Protein AF-A0A1Y1LLV2-F1 (afdb_monomer)

Solvent-accessible surface area (backbone atoms only — not comparable to full-atom values): 9402 Å² total; per-residue (Å²): 134,82,68,48,76,46,77,48,74,49,75,50,76,53,93,53,84,76,50,35,78,78,40,68,67,43,58,37,36,40,42,36,52,93,64,30,39,36,40,37,35,36,69,74,40,84,90,76,65,41,72,53,46,37,36,42,40,36,37,62,86,46,58,74,49,64,15,37,34,42,31,36,67,80,81,70,46,73,48,68,47,60,74,72,92,41,77,64,55,53,49,52,49,48,54,46,60,74,73,44,74,50,70,49,78,45,79,45,59,90,60,52,47,79,43,75,35,65,43,64,95,88,60,75,41,78,36,67,47,67,49,94,82,75,40,87,39,81,43,66,46,80,42,56,72,42,78,49,75,49,73,51,76,82,91,79,131

Mean predicted aligned error: 12.49 Å

Radius of gyration: 20.46 Å; Cα contacts (8 Å, |Δi|>4): 270; chains: 1; bounding box: 45×40×60 Å

Secondary structure (DSSP, 8-state):
---EEEEEEEE---SSTTGGGGS-EEEEEEEEETTEEEEEEEEEETTTTEEEEEEEEEETTS-GGGSEEEEETTTTEEEEEP----HHHHHHHHHHHHHS-EEEEEEE-TT-EEEE-EE-SSS-EE-EEEETTTEEEE-EEEE--EEEEEEE-----

Organism: Photinus pyralis (NCBI:txid7054)

Sequence (157 aa):
IGDFYMELRWDLQSWVPLVSHILPSDICKVYKCGANIRVDMALVYFSDMVRGDISFIFNGNASPNQSLTVLDNTLKVYQTMKYEESKIEIEDEVDAIMSTEISAMDISTKNIHFIRARSGWIFQEDKKELVAGQYQSELYSVHGLVLESRIRKEHLS

Structure (mmCIF, N/CA/C/O backbone):
data_AF-A0A1Y1LLV2-F1
#
_entry.id   AF-A0A1Y1LLV2-F1
#
loop_
_atom_site.group_PDB
_atom_site.id
_atom_site.type_symbol
_atom_site.label_atom_id
_atom_site.label_alt_id
_atom_site.label_comp_id
_atom_site.label_asym_id
_atom_site.label_entity_id
_atom_site.label_seq_id
_atom_site.pdbx_PDB_ins_code
_atom_site.Cartn_x
_atom_site.Cartn_y
_atom_site.Cartn_z
_atom_site.occupancy
_atom_site.B_iso_or_equiv
_atom_site.auth_seq_id
_atom_site.auth_comp_id
_atom_site.auth_asym_id
_atom_site.auth_atom_id
_atom_site.pdbx_PDB_model_num
ATOM 1 N N . ILE A 1 1 ? -4.520 18.631 0.988 1.00 72.38 1 ILE A N 1
ATOM 2 C CA . ILE A 1 1 ? -4.609 17.462 1.897 1.00 72.38 1 ILE A CA 1
ATOM 3 C C . ILE A 1 1 ? -3.492 17.584 2.926 1.00 72.38 1 ILE A C 1
ATOM 5 O O . ILE A 1 1 ? -2.384 17.927 2.532 1.00 72.38 1 ILE A O 1
ATOM 9 N N . GLY A 1 2 ? -3.802 17.407 4.214 1.00 89.19 2 GLY A N 1
ATOM 10 C CA . GLY A 1 2 ? -2.816 17.479 5.300 1.00 89.19 2 GLY A CA 1
ATOM 11 C C . GLY A 1 2 ? -1.920 16.241 5.378 1.00 89.19 2 GLY A C 1
ATOM 12 O O . GLY A 1 2 ? -1.954 15.381 4.497 1.00 89.19 2 GLY A O 1
ATOM 13 N N . ASP A 1 3 ? -1.114 16.157 6.428 1.00 92.12 3 ASP A N 1
ATOM 14 C CA . ASP A 1 3 ? -0.359 14.946 6.746 1.00 92.12 3 ASP A CA 1
ATOM 15 C C . ASP A 1 3 ? -1.279 13.918 7.391 1.00 92.12 3 ASP A C 1
ATOM 17 O O . ASP A 1 3 ? -2.145 14.269 8.196 1.00 92.12 3 ASP A O 1
ATOM 21 N N . PHE A 1 4 ? -1.132 12.657 6.998 1.00 89.25 4 PHE A N 1
ATOM 22 C CA . PHE A 1 4 ? -1.991 11.596 7.497 1.00 89.25 4 PHE A CA 1
ATOM 23 C C . PHE A 1 4 ? -1.308 10.235 7.453 1.00 89.25 4 PHE A C 1
ATOM 25 O O . PHE A 1 4 ? -0.374 9.986 6.685 1.00 89.25 4 PHE A O 1
ATOM 32 N N . TYR A 1 5 ? -1.846 9.351 8.280 1.00 88.75 5 TYR A N 1
ATOM 33 C CA . TYR A 1 5 ? -1.618 7.922 8.233 1.00 88.75 5 TYR A CA 1
ATOM 34 C C . TYR A 1 5 ? -2.943 7.229 7.927 1.00 88.75 5 TYR A C 1
ATOM 36 O O . TYR A 1 5 ? -3.976 7.601 8.486 1.00 88.75 5 TYR A O 1
ATOM 44 N N . MET A 1 6 ? -2.918 6.243 7.037 1.00 86.81 6 MET A N 1
ATOM 45 C CA . MET A 1 6 ? -4.092 5.463 6.667 1.00 86.81 6 MET A CA 1
ATOM 46 C C . MET A 1 6 ? -3.715 3.994 6.504 1.00 86.81 6 MET A 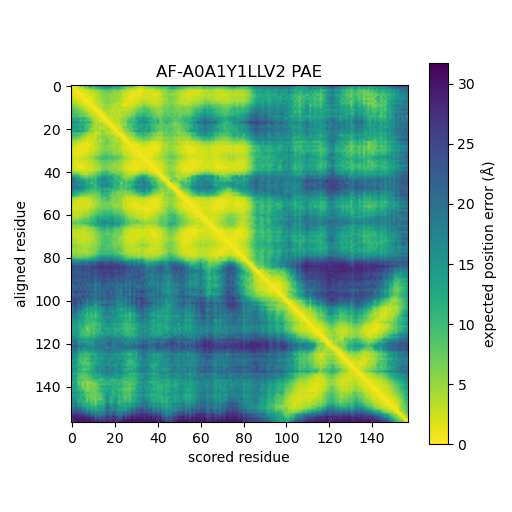C 1
ATOM 48 O O . MET A 1 6 ? -2.725 3.674 5.855 1.00 86.81 6 MET A O 1
ATOM 52 N N . GLU A 1 7 ? -4.541 3.103 7.047 1.00 86.69 7 GLU A N 1
ATOM 53 C CA . GLU A 1 7 ? -4.494 1.670 6.757 1.00 86.69 7 GLU A CA 1
ATOM 54 C C . GLU A 1 7 ? -5.738 1.292 5.951 1.00 86.69 7 GLU A C 1
ATOM 56 O O . GLU A 1 7 ? -6.865 1.470 6.414 1.00 86.69 7 GLU A O 1
ATOM 61 N N . LEU A 1 8 ? -5.537 0.764 4.748 1.00 83.19 8 LEU A N 1
ATOM 62 C CA . LEU A 1 8 ? -6.575 0.209 3.894 1.00 83.19 8 LEU A CA 1
ATOM 63 C C . LEU A 1 8 ? -6.481 -1.314 3.939 1.00 83.19 8 LEU A C 1
ATOM 65 O O . LEU A 1 8 ? -5.654 -1.919 3.259 1.00 83.19 8 LEU A O 1
ATOM 69 N N . ARG A 1 9 ? -7.353 -1.936 4.729 1.00 82.62 9 ARG A N 1
ATOM 70 C CA . ARG A 1 9 ? -7.566 -3.382 4.677 1.00 82.62 9 ARG A CA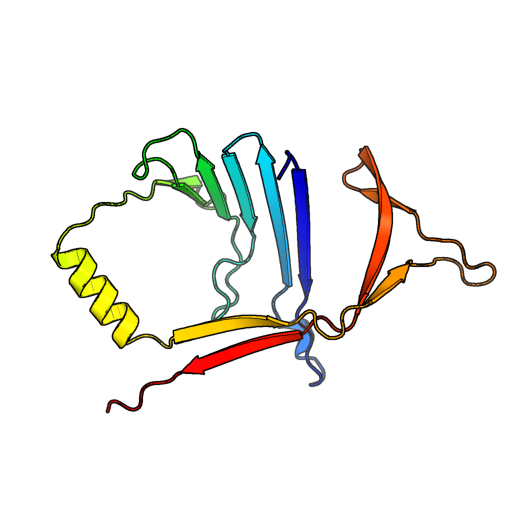 1
ATOM 71 C C . ARG A 1 9 ? -8.589 -3.699 3.599 1.00 82.62 9 ARG A C 1
ATOM 73 O O . ARG A 1 9 ? -9.681 -3.133 3.615 1.00 82.62 9 ARG A O 1
ATOM 80 N N . TRP A 1 10 ? -8.256 -4.622 2.712 1.00 76.56 10 TRP A N 1
ATOM 81 C CA . TRP A 1 10 ? -9.206 -5.180 1.763 1.00 76.56 10 TRP A CA 1
ATOM 82 C C . TRP A 1 10 ? -9.191 -6.706 1.840 1.00 76.56 10 TRP A C 1
ATOM 84 O O . TRP A 1 10 ? -8.138 -7.332 1.949 1.00 76.56 10 TRP A O 1
ATOM 94 N N . ASP A 1 11 ? -10.388 -7.285 1.790 1.00 81.56 11 ASP A N 1
ATOM 95 C CA . ASP A 1 11 ? -10.639 -8.721 1.844 1.00 81.56 11 ASP A CA 1
ATOM 96 C C . ASP A 1 11 ? -11.617 -9.065 0.713 1.00 81.56 11 ASP A C 1
ATOM 98 O O . ASP A 1 11 ? -12.737 -8.548 0.673 1.00 81.56 11 ASP A O 1
ATOM 102 N N . LEU A 1 12 ? -11.202 -9.915 -0.227 1.00 73.19 12 LEU A N 1
ATOM 103 C CA . LEU A 1 12 ? -12.078 -10.381 -1.300 1.00 73.19 12 LEU A CA 1
ATOM 104 C C . LEU A 1 12 ? -12.910 -11.582 -0.826 1.00 73.19 12 LEU A C 1
ATOM 106 O O . LEU A 1 12 ? -12.405 -12.502 -0.188 1.00 73.19 12 LEU A O 1
ATOM 110 N N . GLN A 1 13 ? -14.202 -11.588 -1.159 1.00 76.19 13 GLN A N 1
ATOM 111 C CA . GLN A 1 13 ? -15.136 -12.662 -0.806 1.00 76.19 13 GLN A CA 1
ATOM 112 C C . GLN A 1 13 ? -15.898 -13.146 -2.044 1.00 76.19 13 GLN A C 1
ATOM 114 O O . GLN A 1 13 ? -16.231 -12.353 -2.924 1.00 76.19 13 GLN A O 1
ATOM 119 N N . SER A 1 14 ? -16.192 -14.448 -2.106 1.00 75.62 14 SER A N 1
ATOM 120 C CA . SER A 1 14 ? -16.996 -15.067 -3.164 1.00 75.62 14 SER A CA 1
ATOM 121 C C . SER A 1 14 ? -18.280 -15.674 -2.604 1.00 75.62 14 SER A C 1
ATOM 123 O O . SER A 1 14 ? -18.305 -16.201 -1.491 1.00 75.62 14 SER A O 1
ATOM 125 N N . TRP A 1 15 ? -19.345 -15.632 -3.409 1.00 81.69 15 TRP A N 1
ATOM 126 C CA . TRP A 1 15 ? -20.596 -16.349 -3.143 1.00 81.69 15 TRP A CA 1
ATOM 127 C C . TRP A 1 15 ? -20.438 -17.867 -3.308 1.00 81.69 15 TRP A C 1
ATOM 129 O O . TRP A 1 15 ? -21.240 -18.633 -2.774 1.00 81.69 15 TRP A O 1
ATOM 139 N N . VAL A 1 16 ? -19.410 -18.307 -4.044 1.00 78.19 16 VAL A N 1
ATOM 140 C CA . VAL A 1 16 ? -19.081 -19.722 -4.206 1.00 78.19 16 VAL A CA 1
ATOM 141 C C . VAL A 1 16 ? -18.457 -20.227 -2.899 1.00 78.19 16 VAL A C 1
ATOM 143 O O . VAL A 1 16 ? -17.447 -19.667 -2.455 1.00 78.19 16 VAL A O 1
ATOM 146 N N . PRO A 1 17 ? -19.009 -21.286 -2.277 1.00 78.75 17 PRO A N 1
ATOM 147 C CA . PRO A 1 17 ?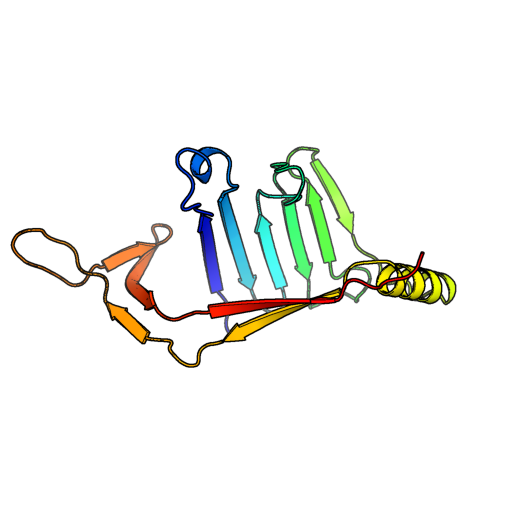 -18.469 -21.837 -1.040 1.00 78.75 17 PRO A CA 1
ATOM 148 C C . PRO A 1 17 ? -16.977 -22.167 -1.155 1.00 78.75 17 PRO A C 1
ATOM 150 O O . PRO A 1 17 ? -16.524 -22.650 -2.190 1.00 78.75 17 PRO A O 1
ATOM 153 N N . LEU A 1 18 ? -16.223 -21.928 -0.077 1.00 76.31 18 LEU A N 1
ATOM 154 C CA . LEU A 1 18 ? -14.779 -22.195 0.062 1.00 76.31 18 LEU A CA 1
ATOM 155 C C . LEU A 1 18 ? -13.840 -21.346 -0.815 1.00 76.31 18 LEU A C 1
ATOM 157 O O . LEU A 1 18 ? -12.664 -21.230 -0.477 1.00 76.31 18 LEU A O 1
ATOM 161 N N . VAL A 1 19 ? -14.333 -20.688 -1.870 1.00 73.81 19 VAL A N 1
ATOM 162 C CA . VAL A 1 19 ? -13.508 -19.832 -2.745 1.00 73.81 19 VAL A CA 1
ATOM 163 C C . VAL A 1 19 ? -12.986 -18.606 -1.997 1.00 73.81 19 VAL A C 1
ATOM 165 O O . VAL A 1 19 ? -11.862 -18.185 -2.231 1.00 73.81 19 VAL A O 1
ATOM 168 N N . SER A 1 20 ? -13.725 -18.084 -1.015 1.00 74.50 20 SER A N 1
ATOM 169 C CA . SER A 1 20 ? -13.266 -16.949 -0.199 1.00 74.50 20 SER A CA 1
ATOM 170 C C . SER A 1 20 ? -11.948 -17.201 0.546 1.00 74.50 20 SER A C 1
ATOM 172 O O . SER A 1 20 ? -11.247 -16.247 0.851 1.00 74.50 20 SER A O 1
ATOM 174 N N . HIS A 1 21 ? -11.577 -18.457 0.827 1.00 70.38 21 HIS A N 1
ATOM 175 C CA . HIS A 1 21 ? -10.315 -18.774 1.513 1.00 70.38 21 HIS A CA 1
ATOM 176 C C . HIS A 1 21 ? -9.077 -18.646 0.624 1.00 70.38 21 HIS A C 1
ATOM 178 O O . HIS A 1 21 ? -7.975 -18.486 1.142 1.00 70.38 21 HIS A O 1
ATOM 184 N N . ILE A 1 22 ? -9.257 -18.744 -0.691 1.00 69.38 22 ILE A N 1
ATOM 185 C CA . ILE A 1 22 ? -8.182 -18.610 -1.678 1.00 69.38 22 ILE A CA 1
ATOM 186 C C . ILE A 1 22 ? -8.198 -17.236 -2.338 1.00 69.38 22 ILE A C 1
ATOM 188 O O . ILE A 1 22 ? -7.422 -16.997 -3.249 1.00 69.38 22 ILE A O 1
ATOM 192 N N . LEU A 1 23 ? -9.093 -16.336 -1.935 1.00 73.31 23 LEU A N 1
ATOM 193 C CA . LEU A 1 23 ? -9.066 -14.977 -2.444 1.00 73.31 23 LEU A CA 1
ATOM 194 C C . LEU A 1 23 ? -8.031 -14.166 -1.663 1.00 73.31 23 LEU A C 1
ATOM 196 O O . LEU A 1 23 ? -7.897 -14.338 -0.448 1.00 73.31 23 LEU A O 1
ATOM 200 N N . PRO A 1 24 ? -7.268 -13.299 -2.342 1.00 71.94 24 PRO A N 1
ATOM 201 C CA . PRO A 1 24 ? -6.256 -12.525 -1.664 1.00 71.94 24 PRO A CA 1
ATOM 202 C C . PRO A 1 24 ? -6.900 -11.513 -0.707 1.00 71.94 24 PRO A C 1
ATOM 204 O O . PRO A 1 24 ? -8.020 -11.035 -0.906 1.00 71.94 24 PRO A O 1
ATOM 207 N N . SER A 1 25 ? -6.150 -11.190 0.336 1.00 78.12 25 SER A N 1
ATOM 208 C CA . SER A 1 25 ? -6.397 -10.059 1.219 1.00 78.12 25 SER A CA 1
ATOM 209 C C . SER A 1 25 ? -5.082 -9.370 1.527 1.00 78.12 25 SER A C 1
ATOM 211 O O . SER A 1 25 ? -4.027 -10.024 1.565 1.00 78.12 25 SER A O 1
ATOM 213 N N . ASP A 1 26 ? -5.145 -8.061 1.742 1.00 83.00 26 ASP A N 1
ATOM 214 C CA . ASP A 1 26 ? -3.976 -7.259 2.079 1.00 83.00 26 ASP A CA 1
ATOM 215 C C . ASP A 1 26 ? -4.355 -6.040 2.935 1.00 83.00 26 ASP 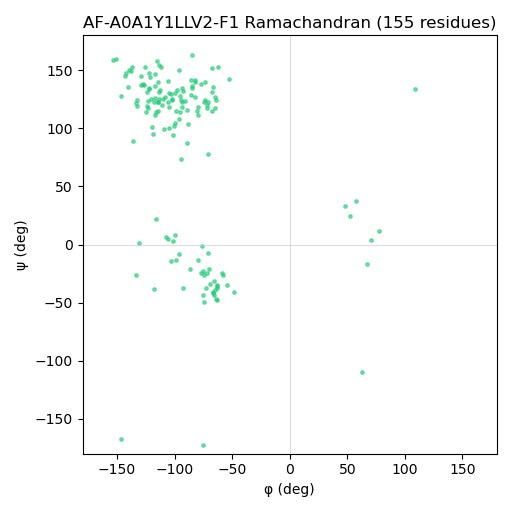A C 1
ATOM 217 O O . ASP A 1 26 ? -5.510 -5.605 3.000 1.00 83.00 26 ASP A O 1
ATOM 221 N N . ILE A 1 27 ? -3.356 -5.501 3.630 1.00 85.19 27 ILE A N 1
ATOM 222 C CA . ILE A 1 27 ? -3.427 -4.255 4.386 1.00 85.19 27 ILE A CA 1
ATOM 223 C C . ILE A 1 27 ? -2.399 -3.304 3.781 1.00 85.19 27 ILE A C 1
ATOM 225 O O . ILE A 1 27 ? -1.210 -3.381 4.079 1.00 85.19 27 ILE A O 1
ATOM 229 N N . CYS A 1 28 ? -2.881 -2.375 2.964 1.00 88.56 28 CYS A N 1
ATOM 230 C CA . CYS A 1 28 ? -2.073 -1.308 2.396 1.00 88.56 28 CYS A CA 1
ATOM 231 C C . CYS A 1 28 ? -1.941 -0.164 3.410 1.00 88.56 28 CYS A C 1
ATOM 233 O O . CYS A 1 28 ? -2.943 0.333 3.927 1.00 88.56 28 CYS A O 1
ATOM 235 N N . LYS A 1 29 ? -0.717 0.266 3.712 1.00 91.62 29 LYS A N 1
ATOM 236 C CA . LYS A 1 29 ? -0.450 1.372 4.641 1.00 91.62 29 LYS A CA 1
ATOM 237 C C . LYS A 1 29 ? 0.061 2.575 3.874 1.00 91.62 29 LYS A C 1
ATOM 239 O O . LYS A 1 29 ? 1.056 2.480 3.165 1.00 91.62 29 LYS A O 1
ATOM 244 N N . VAL A 1 30 ? -0.593 3.715 4.049 1.00 93.50 30 VAL A N 1
ATOM 245 C CA . VAL A 1 30 ? -0.243 4.974 3.395 1.00 93.50 30 VAL A CA 1
ATOM 246 C C . VAL A 1 30 ? 0.210 5.975 4.446 1.00 93.50 30 VAL A C 1
ATOM 248 O O . VAL A 1 30 ? -0.527 6.313 5.373 1.00 93.50 30 VAL A O 1
ATOM 251 N N . TYR A 1 31 ? 1.425 6.479 4.270 1.00 94.75 31 TYR A N 1
ATOM 252 C CA . TYR A 1 31 ? 2.030 7.518 5.087 1.00 94.75 31 TYR A CA 1
ATOM 253 C C . TYR A 1 31 ? 2.233 8.750 4.219 1.00 94.75 31 TYR A C 1
ATOM 255 O O . TYR A 1 31 ? 2.929 8.693 3.205 1.00 94.75 31 TYR A O 1
ATOM 263 N N . LYS A 1 32 ? 1.659 9.879 4.620 1.00 94.50 32 LYS A N 1
ATOM 264 C CA . LYS A 1 32 ? 1.807 11.148 3.915 1.00 94.50 32 LYS A CA 1
ATOM 265 C C . LYS A 1 32 ? 2.357 12.210 4.865 1.00 94.50 32 LYS A C 1
ATOM 267 O O . LYS A 1 32 ? 1.701 12.566 5.838 1.00 94.50 32 LYS A O 1
ATOM 272 N N . CYS A 1 33 ? 3.529 12.755 4.528 1.00 94.94 33 CYS A N 1
ATOM 273 C CA . CYS A 1 33 ? 4.161 13.890 5.204 1.00 94.94 33 CYS A CA 1
ATOM 274 C C . CYS A 1 33 ? 4.665 14.932 4.183 1.00 94.94 33 CYS A C 1
ATOM 276 O O . CYS A 1 33 ? 5.459 14.610 3.301 1.00 94.94 33 CYS A O 1
ATOM 278 N N . GLY A 1 34 ? 4.202 16.183 4.257 1.00 95.06 34 GLY A N 1
ATOM 279 C CA . GLY A 1 34 ? 4.635 17.278 3.375 1.00 95.06 34 GLY A CA 1
ATOM 280 C C . GLY A 1 34 ? 4.314 17.058 1.890 1.00 95.06 34 GLY A C 1
ATOM 281 O O . GLY A 1 34 ? 3.153 17.118 1.500 1.00 95.06 34 GLY A O 1
ATOM 282 N N . ALA A 1 35 ? 5.327 16.817 1.059 1.00 93.62 35 ALA A N 1
ATOM 283 C CA . ALA A 1 35 ? 5.179 16.421 -0.350 1.00 93.62 35 ALA A CA 1
ATOM 284 C C . ALA A 1 35 ? 5.543 14.940 -0.586 1.00 93.62 35 ALA A C 1
ATOM 286 O O . ALA A 1 35 ? 5.598 14.482 -1.723 1.00 93.62 35 ALA A O 1
ATOM 287 N N . ASN A 1 36 ? 5.803 14.190 0.486 1.00 95.69 36 ASN A N 1
ATOM 288 C CA . ASN A 1 36 ? 6.312 12.826 0.431 1.00 95.69 36 ASN A CA 1
ATOM 289 C C . ASN A 1 36 ? 5.213 11.826 0.778 1.00 95.69 36 ASN A C 1
ATOM 291 O O . ASN A 1 36 ? 4.423 12.050 1.701 1.00 95.69 36 ASN A O 1
ATOM 295 N N . ILE A 1 37 ? 5.193 10.707 0.065 1.00 96.38 37 ILE A N 1
ATOM 296 C CA . ILE A 1 37 ? 4.245 9.617 0.276 1.00 96.38 37 ILE A CA 1
ATOM 297 C C . ILE A 1 37 ? 5.034 8.318 0.384 1.00 96.38 37 ILE A C 1
ATOM 299 O O . ILE A 1 37 ? 5.949 8.076 -0.396 1.00 96.38 37 ILE A O 1
ATOM 303 N N . ARG A 1 38 ? 4.668 7.468 1.337 1.00 96.50 38 ARG A N 1
ATOM 304 C CA . ARG A 1 38 ? 5.100 6.076 1.385 1.00 96.50 38 ARG A CA 1
ATOM 305 C C . ARG A 1 38 ? 3.879 5.172 1.377 1.00 96.50 38 ARG A C 1
ATOM 307 O O . ARG A 1 38 ? 2.938 5.420 2.128 1.00 96.50 38 ARG A O 1
ATOM 314 N N . VAL A 1 39 ? 3.912 4.141 0.546 1.00 94.81 39 VAL A N 1
ATOM 315 C CA . VAL A 1 39 ? 2.876 3.113 0.469 1.00 94.81 39 VAL A CA 1
ATOM 316 C C . VAL A 1 39 ? 3.524 1.758 0.698 1.00 94.81 39 VAL A C 1
ATOM 318 O O . VAL A 1 39 ? 4.368 1.353 -0.095 1.00 94.81 39 VAL A O 1
ATOM 321 N N . ASP A 1 40 ? 3.124 1.073 1.763 1.00 93.69 40 ASP A N 1
ATOM 322 C CA . ASP A 1 40 ? 3.548 -0.296 2.054 1.00 93.69 40 ASP A CA 1
ATOM 323 C C . ASP A 1 40 ? 2.408 -1.254 1.702 1.00 93.69 40 ASP A C 1
ATOM 325 O O . ASP A 1 40 ? 1.270 -1.044 2.130 1.00 93.69 40 ASP A O 1
ATOM 329 N N . MET A 1 41 ? 2.705 -2.295 0.929 1.00 87.56 41 MET A N 1
ATOM 330 C CA . MET A 1 41 ? 1.733 -3.296 0.482 1.00 87.56 41 MET A CA 1
ATOM 331 C C . MET A 1 41 ? 2.366 -4.690 0.459 1.00 87.56 41 MET A C 1
ATOM 333 O O . MET A 1 41 ? 3.558 -4.831 0.172 1.00 87.56 41 MET A O 1
ATOM 337 N N . ALA A 1 42 ? 1.576 -5.718 0.776 1.00 82.00 42 ALA A N 1
ATOM 338 C CA . ALA A 1 42 ? 2.054 -7.097 0.796 1.00 82.00 42 ALA A CA 1
ATOM 339 C C . ALA A 1 42 ? 1.616 -7.904 -0.430 1.00 82.00 42 ALA A C 1
ATOM 341 O O . ALA A 1 42 ? 2.149 -8.984 -0.667 1.00 82.00 42 ALA A O 1
ATOM 342 N N . LEU A 1 43 ? 0.657 -7.431 -1.225 1.00 69.69 43 LEU A N 1
ATOM 343 C CA . LEU A 1 43 ? 0.284 -8.076 -2.481 1.00 69.69 43 LEU A CA 1
ATOM 344 C C . LEU A 1 43 ? 1.057 -7.461 -3.652 1.00 69.69 43 LEU A C 1
ATOM 346 O O . LEU A 1 43 ? 0.898 -6.280 -3.948 1.00 69.69 43 LEU A O 1
ATOM 350 N N . VAL A 1 44 ? 1.865 -8.271 -4.337 1.00 64.69 44 VAL A N 1
ATOM 351 C CA . VAL A 1 44 ? 2.703 -7.812 -5.460 1.00 64.69 44 VAL A CA 1
ATOM 352 C C . VAL A 1 44 ? 1.991 -7.991 -6.799 1.00 64.69 44 VAL A C 1
ATOM 354 O O . VAL A 1 44 ? 2.107 -7.141 -7.678 1.00 64.69 44 VAL A O 1
ATOM 357 N N . TYR A 1 45 ? 1.230 -9.078 -6.964 1.00 59.91 45 TYR A N 1
ATOM 358 C CA . TYR A 1 45 ? 0.522 -9.366 -8.212 1.00 59.91 45 TYR A CA 1
ATOM 359 C C . TYR A 1 45 ? -0.806 -10.087 -7.955 1.00 59.91 45 TYR A C 1
ATOM 361 O O . TYR A 1 45 ? -0.840 -11.113 -7.272 1.00 59.91 45 TYR A O 1
ATOM 369 N N . PHE A 1 46 ? -1.904 -9.559 -8.509 1.00 54.62 46 PHE A N 1
ATOM 370 C CA . PHE A 1 46 ? -3.248 -10.121 -8.321 1.00 54.62 46 PHE A CA 1
ATOM 371 C C . PHE A 1 46 ? -3.439 -11.470 -9.027 1.00 54.62 46 PHE A C 1
ATOM 373 O O . PHE A 1 46 ? -4.150 -12.321 -8.499 1.00 54.62 46 PHE A O 1
ATOM 380 N N . SER A 1 47 ? -2.805 -11.680 -10.184 1.00 56.16 47 SER A N 1
ATOM 381 C CA . SER A 1 47 ? -3.030 -12.866 -11.025 1.00 56.16 47 SER A CA 1
ATOM 382 C C . SER A 1 47 ? -2.429 -14.141 -10.430 1.00 56.16 47 SER A C 1
ATOM 384 O O . SER A 1 47 ? -3.055 -15.193 -10.487 1.00 56.16 47 SER A O 1
ATOM 386 N N . ASP A 1 48 ? -1.256 -14.025 -9.800 1.00 58.84 48 ASP A N 1
ATOM 387 C CA . ASP A 1 48 ? -0.521 -15.160 -9.220 1.00 58.84 48 ASP A CA 1
ATOM 388 C C . ASP A 1 48 ? -0.592 -15.192 -7.685 1.00 58.84 48 ASP A C 1
ATOM 390 O O . ASP A 1 48 ? 0.068 -16.007 -7.041 1.00 58.84 48 ASP A O 1
ATOM 394 N N . MET A 1 49 ? -1.372 -14.284 -7.083 1.00 62.88 49 MET A N 1
ATOM 395 C CA . MET A 1 49 ? -1.495 -14.115 -5.629 1.00 62.88 49 MET A CA 1
ATOM 396 C C . MET A 1 49 ? -0.142 -14.054 -4.897 1.00 62.88 49 MET A C 1
ATOM 398 O O . MET A 1 49 ? -0.008 -14.513 -3.758 1.00 62.88 49 MET A O 1
ATOM 402 N N . VAL A 1 50 ? 0.881 -13.498 -5.547 1.00 66.56 50 VAL A N 1
ATOM 403 C CA . VAL A 1 50 ? 2.227 -13.434 -4.980 1.00 66.56 50 VAL A CA 1
ATOM 404 C C . VAL A 1 50 ? 2.228 -12.406 -3.860 1.00 66.56 50 VAL A C 1
ATOM 406 O O . VAL A 1 50 ? 1.982 -11.215 -4.075 1.00 66.56 50 VAL A O 1
ATOM 409 N N . ARG A 1 51 ? 2.512 -12.888 -2.650 1.00 75.94 51 ARG A N 1
ATOM 410 C CA . ARG A 1 51 ? 2.776 -12.038 -1.495 1.00 75.94 51 ARG A CA 1
ATOM 411 C C . ARG A 1 51 ? 4.245 -11.634 -1.456 1.00 75.94 51 ARG A C 1
ATOM 413 O O . ARG A 1 51 ? 5.123 -12.447 -1.725 1.00 75.94 51 ARG A O 1
ATOM 420 N N . GLY A 1 52 ? 4.486 -10.392 -1.076 1.00 82.62 52 GLY A N 1
ATOM 421 C CA . GLY A 1 52 ? 5.793 -9.794 -0.860 1.00 82.62 52 GLY A CA 1
ATOM 422 C C . GLY A 1 52 ? 5.730 -8.768 0.266 1.00 82.62 52 GLY A C 1
ATOM 423 O O . GLY A 1 52 ? 4.764 -8.715 1.023 1.00 82.62 52 GLY A O 1
ATOM 424 N N . ASP A 1 53 ? 6.782 -7.970 0.381 1.00 89.69 53 ASP A N 1
ATOM 425 C CA . ASP A 1 53 ? 6.854 -6.831 1.296 1.00 89.69 53 ASP A CA 1
ATOM 426 C C . ASP A 1 53 ? 7.471 -5.676 0.511 1.00 89.69 53 ASP A C 1
ATOM 428 O O . ASP A 1 53 ? 8.697 -5.565 0.406 1.00 89.69 53 ASP A O 1
ATOM 432 N N . ILE A 1 54 ? 6.600 -4.906 -0.144 1.00 91.69 54 ILE A N 1
ATOM 433 C CA . ILE A 1 54 ? 6.988 -3.867 -1.093 1.00 91.69 54 ILE A CA 1
ATOM 434 C C . ILE A 1 54 ? 6.614 -2.497 -0.538 1.00 91.69 54 ILE A C 1
ATOM 436 O O . ILE A 1 54 ? 5.472 -2.255 -0.136 1.00 91.69 54 ILE A O 1
ATOM 440 N N . SER A 1 55 ? 7.574 -1.576 -0.579 1.00 93.94 55 SER A N 1
ATOM 441 C CA . SER A 1 55 ? 7.377 -0.177 -0.200 1.00 93.94 55 SER A CA 1
ATOM 442 C C . SER A 1 55 ? 7.624 0.744 -1.388 1.00 93.94 55 SER A C 1
ATOM 444 O O . SER A 1 55 ? 8.724 0.789 -1.935 1.00 93.94 55 SER A O 1
ATOM 446 N N . PHE A 1 56 ? 6.628 1.546 -1.747 1.00 94.38 56 PHE A N 1
ATOM 447 C CA . PHE A 1 56 ? 6.764 2.653 -2.689 1.00 94.38 56 PHE A CA 1
ATOM 448 C C . PHE A 1 56 ? 7.050 3.925 -1.904 1.00 94.38 56 PHE A C 1
ATOM 450 O O . PHE A 1 56 ? 6.266 4.307 -1.039 1.00 94.38 56 PHE A O 1
ATOM 457 N N . ILE A 1 57 ? 8.157 4.593 -2.202 1.00 95.62 57 ILE A N 1
ATOM 458 C CA . ILE A 1 57 ? 8.555 5.853 -1.580 1.00 95.62 57 ILE A CA 1
ATOM 459 C C . ILE A 1 57 ? 8.589 6.924 -2.660 1.00 95.62 57 ILE A C 1
ATOM 461 O O . ILE A 1 57 ? 9.451 6.915 -3.538 1.00 95.62 57 ILE A O 1
ATOM 465 N N . PHE A 1 58 ? 7.653 7.858 -2.561 1.00 95.62 58 PHE A N 1
ATOM 466 C CA . PHE A 1 58 ? 7.579 9.045 -3.389 1.00 95.62 58 PHE A CA 1
ATOM 467 C C . PHE A 1 58 ? 8.099 10.271 -2.628 1.00 95.62 58 PHE A C 1
ATOM 469 O O . PHE A 1 58 ? 7.598 10.614 -1.554 1.00 95.62 58 PHE A O 1
ATOM 476 N N . ASN A 1 59 ? 9.086 10.952 -3.201 1.00 94.31 59 ASN A N 1
ATOM 477 C CA . ASN A 1 59 ? 9.637 12.214 -2.731 1.00 94.31 59 ASN A CA 1
ATOM 478 C C . ASN A 1 59 ? 9.236 13.338 -3.691 1.00 94.31 59 ASN A C 1
ATOM 480 O O . ASN A 1 59 ? 9.875 13.543 -4.722 1.00 94.31 59 ASN A O 1
ATOM 484 N N . GLY A 1 60 ? 8.206 14.100 -3.325 1.00 91.25 60 GLY A N 1
ATOM 485 C CA . GLY A 1 60 ? 7.697 15.194 -4.153 1.00 91.25 60 GLY A CA 1
ATOM 486 C C . GLY A 1 60 ? 8.610 16.420 -4.240 1.00 91.25 60 GLY A C 1
ATOM 487 O O . GLY A 1 60 ? 8.318 17.323 -5.014 1.00 91.25 60 GLY A O 1
ATOM 488 N N . ASN A 1 61 ? 9.702 16.470 -3.469 1.00 92.31 61 ASN A N 1
ATOM 489 C CA . ASN A 1 61 ? 10.705 17.537 -3.563 1.00 92.31 61 ASN A CA 1
ATOM 490 C C . ASN A 1 61 ? 11.903 17.153 -4.450 1.00 92.31 61 ASN A C 1
ATOM 492 O O . ASN A 1 61 ? 12.773 17.990 -4.692 1.00 92.31 61 ASN A O 1
ATOM 496 N N . ALA A 1 62 ? 11.992 15.894 -4.888 1.00 90.69 62 ALA A N 1
ATOM 497 C CA . ALA A 1 62 ? 13.043 15.431 -5.784 1.00 90.69 62 ALA A CA 1
ATOM 498 C C . ALA A 1 62 ? 12.684 15.708 -7.253 1.00 90.69 62 ALA A C 1
ATOM 500 O O . ALA A 1 62 ? 11.528 15.950 -7.599 1.00 90.69 62 ALA A O 1
ATOM 501 N N . SER A 1 63 ? 13.687 15.651 -8.133 1.00 87.56 63 SER A N 1
ATOM 502 C CA . SER A 1 63 ? 13.438 15.683 -9.578 1.00 87.56 63 SER A CA 1
ATOM 503 C C . SER A 1 63 ? 12.599 14.466 -10.003 1.00 87.56 63 SER A C 1
ATOM 505 O O . SER A 1 63 ? 12.698 13.422 -9.350 1.00 87.56 63 SER A O 1
ATOM 507 N N . PRO A 1 64 ? 11.807 14.544 -11.092 1.00 81.56 64 PRO A N 1
ATOM 508 C CA . PRO A 1 64 ? 10.955 13.437 -11.536 1.00 81.56 64 PRO A CA 1
ATOM 509 C C . PRO A 1 64 ? 11.689 12.089 -11.598 1.00 81.56 64 PRO A C 1
ATOM 511 O O . PRO A 1 64 ? 11.195 11.099 -11.065 1.00 81.56 64 PRO A O 1
ATOM 514 N N . ASN A 1 65 ? 12.934 12.086 -12.083 1.00 84.06 65 ASN A N 1
ATOM 515 C CA . ASN A 1 65 ? 13.759 10.883 -12.282 1.00 84.06 65 ASN A CA 1
ATOM 516 C C . ASN A 1 65 ? 14.359 10.296 -10.997 1.00 84.06 65 ASN A C 1
ATOM 518 O O . ASN A 1 65 ? 15.109 9.323 -11.043 1.00 84.06 65 ASN A O 1
ATOM 522 N N . GLN A 1 66 ? 14.098 10.929 -9.859 1.00 86.19 66 GLN A N 1
ATOM 523 C CA . GLN A 1 66 ? 14.550 10.514 -8.531 1.00 86.19 66 GLN A CA 1
ATOM 524 C C . GLN A 1 66 ? 13.395 10.513 -7.524 1.00 86.19 66 GLN A C 1
ATOM 526 O O . GLN A 1 66 ? 13.598 10.245 -6.340 1.00 86.19 66 GLN A O 1
ATOM 531 N N . SER A 1 67 ? 12.188 10.843 -7.988 1.00 90.44 67 SER A N 1
ATOM 532 C CA . SER A 1 67 ? 11.025 11.062 -7.141 1.00 90.44 67 SER A CA 1
ATOM 533 C C . SER A 1 67 ? 10.402 9.765 -6.651 1.00 90.44 67 SER A C 1
ATOM 535 O O . SER A 1 67 ? 9.803 9.781 -5.586 1.00 90.44 67 SER A O 1
ATOM 537 N N . LEU A 1 68 ? 10.573 8.637 -7.348 1.00 92.62 68 LEU A N 1
ATOM 538 C CA . LEU A 1 68 ? 9.949 7.366 -6.984 1.00 92.62 68 LEU A CA 1
ATOM 539 C C . LEU A 1 68 ? 10.989 6.264 -6.784 1.00 92.62 68 LEU A C 1
ATOM 541 O O . LEU A 1 68 ? 11.773 5.955 -7.678 1.00 92.62 68 LEU A O 1
ATOM 545 N N . THR A 1 69 ? 10.978 5.645 -5.606 1.00 93.25 69 THR A N 1
ATOM 546 C CA . THR A 1 69 ? 11.793 4.470 -5.282 1.00 93.25 69 THR A CA 1
ATOM 547 C C . THR A 1 69 ? 10.899 3.337 -4.805 1.00 93.25 69 THR A C 1
ATOM 549 O O . THR A 1 69 ? 10.061 3.533 -3.930 1.00 93.25 69 THR A O 1
ATOM 552 N N . VAL A 1 70 ? 11.093 2.152 -5.370 1.00 93.12 70 VAL A N 1
ATOM 553 C CA . VAL A 1 70 ? 10.426 0.915 -4.965 1.00 93.12 70 VAL A CA 1
ATOM 554 C C . VAL A 1 70 ? 11.429 0.067 -4.199 1.00 93.12 70 VAL A C 1
ATOM 556 O O . VAL A 1 70 ? 12.559 -0.114 -4.652 1.00 93.12 70 VAL A O 1
ATOM 559 N N . LEU A 1 71 ? 11.039 -0.419 -3.028 1.00 93.50 71 LEU A N 1
ATOM 560 C CA . LEU A 1 71 ? 11.846 -1.296 -2.193 1.00 93.50 71 LEU A CA 1
ATOM 561 C C . LEU A 1 71 ? 11.182 -2.662 -2.143 1.00 93.50 71 LEU A C 1
ATOM 563 O O . LEU A 1 71 ? 9.989 -2.747 -1.864 1.00 93.50 71 LEU A O 1
ATOM 567 N N . ASP A 1 72 ? 11.976 -3.706 -2.342 1.00 92.06 72 ASP A N 1
ATOM 568 C CA . ASP A 1 72 ? 11.623 -5.060 -1.937 1.00 92.06 72 ASP A CA 1
ATOM 569 C C . ASP A 1 72 ? 12.340 -5.352 -0.618 1.00 92.06 72 ASP A C 1
ATOM 571 O O . ASP A 1 72 ? 13.558 -5.563 -0.570 1.00 92.06 72 ASP A O 1
ATOM 575 N N . ASN A 1 73 ? 11.577 -5.328 0.473 1.00 92.19 73 ASN A N 1
ATOM 576 C CA . ASN A 1 73 ? 12.100 -5.505 1.823 1.00 92.19 73 ASN A CA 1
ATOM 577 C C . ASN A 1 73 ? 12.535 -6.958 2.083 1.00 92.19 73 ASN A C 1
ATOM 579 O O . ASN A 1 73 ? 13.415 -7.195 2.916 1.00 92.19 73 ASN A O 1
ATOM 583 N N . THR A 1 74 ? 11.970 -7.927 1.350 1.00 89.56 74 THR A N 1
ATOM 584 C CA . THR A 1 74 ? 12.323 -9.350 1.464 1.00 89.56 74 THR A CA 1
ATOM 585 C C . THR A 1 74 ? 13.679 -9.613 0.821 1.00 89.56 74 THR A C 1
ATOM 587 O O . THR A 1 74 ? 14.569 -10.197 1.443 1.00 89.56 74 THR A O 1
ATOM 590 N N . LEU A 1 75 ? 13.859 -9.137 -0.410 1.00 90.75 75 LEU A N 1
ATOM 591 C CA . LEU A 1 75 ? 15.103 -9.274 -1.165 1.00 90.75 75 LEU A CA 1
ATOM 592 C C . LEU A 1 75 ? 16.168 -8.250 -0.750 1.00 90.75 75 LEU A C 1
ATOM 594 O O . LEU A 1 75 ? 17.338 -8.416 -1.090 1.00 90.75 75 LEU A O 1
ATOM 598 N N . LYS A 1 76 ? 15.786 -7.219 0.016 1.00 93.06 76 LYS A N 1
ATOM 599 C CA . LYS A 1 76 ? 16.643 -6.098 0.440 1.00 93.06 76 LYS A CA 1
ATOM 600 C C . LYS A 1 76 ? 17.259 -5.352 -0.742 1.00 93.06 76 LYS A C 1
ATOM 602 O O . LYS A 1 76 ? 18.411 -4.919 -0.686 1.00 93.06 76 LYS A O 1
ATOM 607 N N . VAL A 1 77 ? 16.482 -5.203 -1.807 1.00 93.12 77 VAL A N 1
ATOM 608 C CA . VAL A 1 77 ? 16.862 -4.449 -3.004 1.00 93.12 77 VAL A CA 1
ATOM 609 C C . VAL A 1 77 ? 15.949 -3.244 -3.168 1.00 93.12 77 VAL A C 1
ATOM 611 O O . VAL A 1 77 ? 14.837 -3.208 -2.641 1.00 93.12 77 VAL A O 1
ATOM 614 N N . TYR A 1 78 ? 16.425 -2.240 -3.896 1.00 93.00 78 TYR A N 1
ATOM 615 C CA . TYR A 1 78 ? 15.625 -1.079 -4.255 1.00 93.00 78 TYR A CA 1
ATOM 616 C C . TYR A 1 78 ? 15.865 -0.702 -5.712 1.00 93.00 78 TYR A C 1
ATOM 618 O O . TYR A 1 78 ? 16.941 -0.940 -6.263 1.00 93.00 78 TYR A O 1
ATOM 626 N N . GLN A 1 79 ? 14.862 -0.076 -6.313 1.00 90.19 79 GLN A N 1
ATOM 627 C CA . GLN A 1 79 ? 14.922 0.475 -7.655 1.00 90.19 79 GLN A CA 1
ATOM 628 C C . GLN A 1 79 ? 14.350 1.889 -7.637 1.00 90.19 79 GLN A C 1
ATOM 630 O O . GLN A 1 79 ? 13.213 2.106 -7.223 1.00 90.19 79 GLN A O 1
ATOM 635 N N . THR A 1 80 ? 15.131 2.858 -8.103 1.00 88.38 80 THR A N 1
ATOM 636 C CA . THR A 1 80 ? 14.639 4.217 -8.352 1.00 88.38 80 THR A CA 1
ATOM 637 C C . THR A 1 80 ? 14.152 4.298 -9.790 1.00 88.38 80 THR A C 1
ATOM 639 O O . THR A 1 80 ? 14.910 4.005 -10.717 1.00 88.38 80 THR A O 1
ATOM 642 N N . MET A 1 81 ? 12.890 4.677 -9.976 1.00 80.75 81 MET A N 1
ATOM 643 C CA . MET A 1 81 ? 12.327 4.877 -11.304 1.00 80.75 81 MET A CA 1
ATOM 644 C C . MET A 1 81 ? 12.857 6.185 -11.883 1.00 80.75 81 MET A C 1
ATOM 646 O O . MET A 1 81 ? 12.715 7.251 -11.282 1.00 80.75 81 MET A O 1
ATOM 650 N N . LYS A 1 82 ? 13.487 6.083 -13.051 1.00 77.56 82 LYS A N 1
ATOM 651 C CA . LYS A 1 82 ? 13.918 7.227 -13.848 1.00 77.56 82 LYS A CA 1
ATOM 652 C C . LYS A 1 82 ? 12.883 7.439 -14.943 1.00 77.56 82 LYS A C 1
ATOM 654 O O . LYS A 1 82 ? 12.533 6.484 -15.623 1.00 77.56 82 LYS A O 1
ATOM 659 N N . TYR A 1 83 ? 12.409 8.668 -15.094 1.00 64.12 83 TYR A N 1
ATOM 660 C CA . TYR A 1 83 ? 11.562 9.061 -16.211 1.00 64.12 83 TYR A CA 1
ATOM 661 C C . TYR A 1 83 ? 12.493 9.525 -17.342 1.00 64.12 83 TYR A C 1
ATOM 663 O O . TYR A 1 83 ? 12.916 10.681 -17.400 1.00 64.12 83 TYR A O 1
ATOM 671 N N . GLU A 1 84 ? 12.948 8.600 -18.180 1.00 59.59 84 GLU A N 1
ATOM 672 C CA . GLU A 1 84 ? 13.726 8.943 -19.371 1.00 59.59 84 GLU A CA 1
ATOM 673 C C . GLU A 1 84 ? 12.777 8.864 -20.569 1.00 59.59 84 GLU A C 1
ATOM 675 O O . GLU A 1 84 ? 12.530 7.805 -21.114 1.00 59.59 84 GLU A O 1
ATOM 680 N N . GLU A 1 85 ? 12.178 9.991 -20.963 1.00 54.34 85 GLU A N 1
ATOM 681 C CA . GLU A 1 85 ? 11.341 10.042 -22.170 1.00 54.34 85 GLU A CA 1
ATOM 682 C C . GLU A 1 85 ? 12.233 9.924 -23.417 1.00 54.34 85 GLU A C 1
ATOM 684 O O . GLU A 1 85 ? 12.569 10.914 -24.075 1.00 54.34 85 GLU A O 1
ATOM 689 N N . SER A 1 86 ? 12.674 8.709 -23.744 1.00 59.62 86 SER A N 1
ATOM 690 C CA . SER A 1 86 ? 13.227 8.416 -25.058 1.00 59.62 86 SER A CA 1
ATOM 691 C C . SER A 1 86 ? 12.073 8.161 -26.030 1.00 59.62 86 SER A C 1
ATOM 693 O O . SER A 1 86 ? 11.057 7.561 -25.693 1.00 59.62 86 SER A O 1
ATOM 695 N N . LYS A 1 87 ? 12.199 8.638 -27.272 1.00 58.25 87 LYS A N 1
ATOM 696 C CA . LYS A 1 87 ? 11.145 8.480 -28.290 1.00 58.25 87 LYS A CA 1
ATOM 697 C C . LYS A 1 87 ? 10.784 7.004 -28.546 1.00 58.25 87 LYS A C 1
ATOM 699 O O . LYS A 1 87 ? 9.666 6.717 -28.943 1.00 58.25 87 LYS A O 1
ATOM 704 N N . ILE A 1 88 ? 11.737 6.108 -28.290 1.00 66.12 88 ILE A N 1
ATOM 705 C CA . ILE A 1 88 ? 11.601 4.653 -28.405 1.00 66.12 88 ILE A CA 1
ATOM 706 C C . ILE A 1 88 ? 10.784 4.098 -27.233 1.00 66.12 88 ILE A C 1
ATOM 708 O O . ILE A 1 88 ? 9.879 3.312 -27.461 1.00 66.12 88 ILE A O 1
ATOM 712 N N . GLU A 1 89 ? 11.027 4.560 -26.002 1.00 62.91 89 GLU A N 1
ATOM 713 C CA . GLU A 1 89 ? 10.218 4.163 -24.838 1.00 62.91 89 GLU A CA 1
ATOM 714 C C . GLU A 1 89 ? 8.762 4.614 -24.962 1.00 62.91 89 GLU A C 1
ATOM 716 O O . GLU A 1 89 ? 7.868 3.880 -24.564 1.00 62.91 89 GLU A O 1
ATOM 721 N N . ILE A 1 90 ? 8.510 5.777 -25.571 1.00 68.06 90 ILE A N 1
ATOM 722 C CA . ILE A 1 90 ? 7.143 6.235 -25.859 1.00 68.06 90 ILE A CA 1
ATOM 723 C C . ILE A 1 90 ? 6.474 5.333 -26.904 1.00 68.06 90 ILE A C 1
ATOM 725 O O . ILE A 1 90 ? 5.297 5.020 -26.768 1.00 68.06 90 ILE A O 1
ATOM 729 N N . GLU A 1 91 ? 7.192 4.924 -27.953 1.00 72.38 91 GLU A N 1
ATOM 730 C CA . GLU A 1 91 ? 6.659 4.001 -28.966 1.00 72.38 91 GLU A CA 1
ATOM 731 C C . GLU A 1 91 ? 6.377 2.614 -28.361 1.00 72.38 91 GLU A C 1
ATOM 733 O O . GLU A 1 91 ? 5.282 2.092 -28.556 1.00 72.38 91 GLU A O 1
ATOM 738 N N . ASP A 1 92 ? 7.283 2.081 -27.535 1.00 71.88 92 AS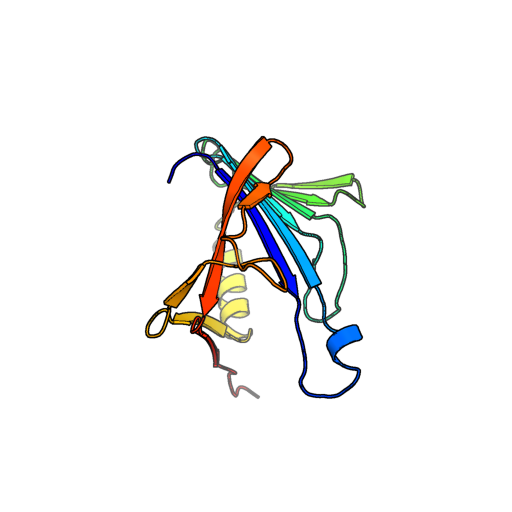P A N 1
ATOM 739 C CA . ASP A 1 92 ? 7.089 0.821 -26.804 1.00 71.88 92 ASP A CA 1
ATOM 740 C C . ASP A 1 92 ? 5.942 0.913 -25.779 1.00 71.88 92 ASP A C 1
ATOM 742 O O . ASP A 1 92 ? 5.163 -0.029 -25.633 1.00 71.88 92 ASP A O 1
ATOM 746 N N . GLU A 1 93 ? 5.797 2.039 -25.072 1.00 68.06 93 GLU A N 1
ATOM 747 C CA . GLU A 1 93 ? 4.685 2.279 -24.145 1.00 68.06 93 GLU A CA 1
ATOM 748 C C . GLU A 1 93 ? 3.357 2.379 -24.900 1.00 68.06 93 GLU A C 1
ATOM 750 O O . GLU A 1 93 ? 2.358 1.811 -24.463 1.00 68.06 93 GLU A O 1
ATOM 755 N N . VAL A 1 94 ? 3.334 3.043 -26.058 1.00 71.56 94 VAL A N 1
ATOM 756 C CA . VAL A 1 94 ? 2.151 3.100 -26.922 1.00 71.56 94 VAL A CA 1
ATOM 757 C C . VAL A 1 94 ? 1.798 1.705 -27.428 1.00 71.56 94 VAL A C 1
ATOM 759 O O . VAL A 1 94 ? 0.643 1.309 -27.292 1.00 71.56 94 VAL A O 1
ATOM 762 N N . ASP A 1 95 ? 2.752 0.928 -27.935 1.00 72.19 95 ASP A N 1
ATOM 763 C CA . ASP A 1 95 ? 2.512 -0.445 -28.394 1.00 72.19 95 ASP A CA 1
ATOM 764 C C . ASP A 1 95 ? 2.056 -1.359 -27.245 1.00 72.19 95 ASP A C 1
ATOM 766 O O . ASP A 1 95 ? 1.144 -2.178 -27.412 1.00 72.19 95 ASP A O 1
ATOM 770 N N . ALA A 1 96 ? 2.609 -1.184 -26.043 1.00 67.44 96 ALA A N 1
ATOM 771 C CA . ALA A 1 96 ? 2.153 -1.871 -24.841 1.00 67.44 96 ALA A CA 1
ATOM 772 C C . ALA A 1 96 ? 0.717 -1.468 -24.473 1.00 67.44 96 ALA A C 1
ATOM 774 O O . ALA A 1 96 ? -0.121 -2.338 -24.245 1.00 67.44 96 ALA A O 1
ATOM 775 N N . ILE A 1 97 ? 0.381 -0.177 -24.463 1.00 67.06 97 ILE A N 1
ATOM 776 C CA . ILE A 1 97 ? -0.980 0.315 -24.186 1.00 67.06 97 ILE A CA 1
ATOM 777 C C . ILE A 1 97 ? -1.972 -0.175 -25.251 1.00 67.06 97 ILE A C 1
ATOM 779 O O . ILE A 1 97 ? -3.117 -0.483 -24.925 1.00 67.06 97 ILE A O 1
ATOM 783 N N . MET A 1 98 ? -1.549 -0.274 -26.511 1.00 70.44 98 MET A N 1
ATOM 784 C CA . MET A 1 98 ? -2.382 -0.762 -27.614 1.00 70.44 98 MET A CA 1
ATOM 785 C C . MET A 1 98 ? -2.588 -2.283 -27.579 1.00 70.44 98 MET A C 1
ATOM 787 O O . MET A 1 98 ? -3.602 -2.768 -28.078 1.00 70.44 98 MET A O 1
ATOM 791 N N . SER A 1 99 ? -1.655 -3.040 -26.993 1.00 66.12 99 SER A N 1
ATOM 792 C CA . SER A 1 99 ? -1.711 -4.509 -26.900 1.00 66.12 99 SER A CA 1
ATOM 793 C C . SER A 1 99 ? -2.222 -5.038 -25.556 1.00 66.12 99 SER A C 1
ATOM 795 O O . SER A 1 99 ? -2.564 -6.218 -25.450 1.00 66.12 99 SER A O 1
ATOM 797 N N . THR A 1 100 ? -2.305 -4.191 -24.529 1.00 61.84 100 THR A N 1
ATOM 798 C CA . THR A 1 100 ? -2.800 -4.560 -23.198 1.00 61.84 100 THR A CA 1
ATOM 799 C C . THR A 1 100 ? -4.275 -4.209 -23.016 1.00 61.84 100 THR A C 1
ATOM 801 O O . THR A 1 100 ? -4.817 -3.281 -23.613 1.00 61.84 100 THR A O 1
ATOM 804 N N . GLU A 1 101 ? -4.971 -4.988 -22.183 1.00 63.25 101 GLU A N 1
ATOM 805 C CA . GLU A 1 101 ? -6.362 -4.697 -21.840 1.00 63.25 101 GLU A CA 1
ATOM 806 C C . GLU A 1 101 ? -6.439 -3.375 -21.067 1.00 63.25 101 GLU A C 1
ATOM 808 O O . GLU A 1 101 ? -5.923 -3.258 -19.955 1.00 63.25 101 GLU A O 1
ATOM 813 N N . ILE A 1 102 ? -7.126 -2.380 -21.630 1.00 64.69 102 ILE A N 1
ATOM 814 C CA . ILE A 1 102 ? -7.340 -1.107 -20.942 1.00 64.69 102 ILE A CA 1
ATOM 815 C C . ILE A 1 102 ? -8.489 -1.295 -19.948 1.00 64.69 102 ILE A C 1
ATOM 817 O O . ILE A 1 102 ? -9.652 -1.462 -20.339 1.00 64.69 102 ILE A O 1
ATOM 821 N N . SER A 1 103 ? -8.165 -1.250 -18.654 1.00 63.97 103 SER A N 1
ATOM 822 C CA . SER A 1 103 ? -9.142 -1.227 -17.565 1.00 63.97 103 SER A CA 1
ATOM 823 C C . SER A 1 103 ? -9.347 0.200 -17.056 1.00 63.97 103 SER A C 1
ATOM 825 O O . SER A 1 103 ? -8.438 0.796 -16.480 1.00 63.97 103 SER A O 1
ATOM 827 N N . ALA A 1 104 ? -10.552 0.741 -17.224 1.00 70.88 104 ALA A N 1
ATOM 828 C CA . ALA A 1 104 ? -10.970 1.972 -16.565 1.00 70.88 104 ALA A CA 1
ATOM 829 C C . ALA A 1 104 ? -11.743 1.625 -15.289 1.00 70.88 104 ALA A C 1
ATOM 831 O O . ALA A 1 104 ? -12.699 0.849 -15.338 1.00 70.88 104 ALA A O 1
ATOM 832 N N . MET A 1 105 ? -11.346 2.205 -14.158 1.00 69.38 105 MET A N 1
ATOM 833 C CA . MET A 1 105 ? -12.016 2.019 -12.871 1.00 69.38 105 MET A CA 1
ATOM 834 C C . MET A 1 105 ? -12.642 3.342 -12.439 1.00 69.38 105 MET A C 1
ATOM 836 O O . MET A 1 105 ? -11.948 4.352 -12.358 1.00 69.38 105 MET A O 1
ATOM 840 N N . ASP A 1 106 ? -13.942 3.333 -12.157 1.00 74.94 106 ASP A N 1
ATOM 841 C CA . ASP A 1 106 ? -14.674 4.485 -11.636 1.00 74.94 106 ASP A CA 1
ATOM 842 C C . ASP A 1 106 ? -15.327 4.129 -10.296 1.00 74.94 106 ASP A C 1
ATOM 844 O O . ASP A 1 106 ? -15.916 3.056 -10.131 1.00 74.94 106 ASP A O 1
ATOM 848 N N . ILE A 1 107 ? -15.208 5.025 -9.318 1.00 76.38 107 ILE A N 1
ATOM 849 C CA . ILE A 1 107 ? -15.809 4.863 -7.993 1.00 76.38 107 ILE A CA 1
ATOM 850 C C . ILE A 1 107 ? -17.087 5.695 -7.963 1.00 76.38 107 ILE A C 1
ATOM 852 O O . ILE A 1 107 ? -17.072 6.910 -7.763 1.00 76.38 107 ILE A O 1
ATOM 856 N N . SER A 1 108 ? -18.223 5.023 -8.111 1.00 80.94 108 SER A N 1
ATOM 857 C CA . SER A 1 108 ? -19.536 5.643 -8.010 1.00 80.94 108 SER A CA 1
ATOM 858 C C . SER A 1 108 ? -19.933 5.820 -6.544 1.00 80.94 108 SER A C 1
ATOM 860 O O . SER A 1 108 ? -20.116 4.858 -5.794 1.00 80.94 108 SER A O 1
ATOM 862 N N . THR A 1 109 ? -20.117 7.078 -6.144 1.00 83.81 109 THR A N 1
ATOM 863 C CA . THR A 1 109 ? -20.599 7.482 -4.812 1.00 83.81 109 THR A CA 1
ATOM 864 C C . THR A 1 109 ? -22.091 7.824 -4.794 1.00 83.81 109 THR A C 1
ATOM 866 O O . THR A 1 109 ? -22.600 8.305 -3.785 1.00 83.81 109 THR A O 1
ATOM 869 N N . LYS A 1 110 ? -22.825 7.565 -5.887 1.00 84.88 110 LYS A N 1
ATOM 870 C CA . LYS A 1 110 ? -24.223 8.010 -6.068 1.00 84.88 110 LYS A CA 1
ATOM 871 C C . LYS A 1 110 ? -25.170 7.584 -4.941 1.00 84.88 110 LYS A C 1
ATOM 873 O O . LYS A 1 110 ? -26.074 8.338 -4.607 1.00 84.88 110 LYS A O 1
ATOM 878 N N . ASN A 1 111 ? -24.950 6.403 -4.362 1.00 87.25 111 ASN A N 1
ATOM 879 C CA . ASN A 1 111 ? -25.788 5.832 -3.303 1.00 87.25 111 ASN A CA 1
ATOM 880 C C . ASN A 1 111 ? -25.028 5.661 -1.975 1.00 87.25 111 ASN A C 1
ATOM 882 O O . ASN A 1 111 ? -25.414 4.834 -1.140 1.00 87.25 111 ASN A O 1
ATOM 886 N N . ILE A 1 112 ? -23.935 6.410 -1.786 1.00 91.69 112 ILE A N 1
ATOM 887 C CA . ILE A 1 112 ? -23.111 6.291 -0.588 1.00 91.69 112 ILE A CA 1
ATOM 888 C C . ILE A 1 112 ? -23.881 6.777 0.642 1.00 91.69 112 ILE A C 1
ATOM 890 O O . ILE A 1 112 ? -24.467 7.859 0.648 1.00 91.69 112 ILE A O 1
ATOM 894 N N . HIS A 1 113 ? -23.868 5.984 1.706 1.00 90.69 113 HIS A N 1
ATOM 895 C CA . HIS A 1 113 ? -24.375 6.408 3.003 1.00 90.69 113 HIS A CA 1
ATOM 896 C C . HIS A 1 113 ? -23.513 5.853 4.130 1.00 90.69 113 HIS A C 1
ATOM 898 O O . HIS A 1 113 ? -22.942 4.766 4.037 1.00 90.69 113 HIS A O 1
ATOM 904 N N . PHE A 1 114 ? -23.417 6.639 5.197 1.00 90.94 114 PHE A N 1
ATOM 905 C CA . PHE A 1 114 ? -22.572 6.364 6.348 1.00 90.94 114 PHE A CA 1
ATOM 906 C C . PHE A 1 114 ? -23.454 5.970 7.527 1.00 90.94 114 PHE A C 1
ATOM 908 O O . PHE A 1 114 ? -24.374 6.701 7.893 1.00 90.94 114 PHE A O 1
ATOM 915 N N . ILE A 1 115 ? -23.164 4.827 8.138 1.00 90.19 115 ILE A N 1
ATOM 916 C CA . ILE A 1 115 ? -23.850 4.339 9.333 1.00 90.19 115 ILE A CA 1
ATOM 917 C C . ILE A 1 115 ? -22.825 4.262 10.454 1.00 90.19 115 ILE A C 1
ATOM 919 O O . ILE A 1 115 ? -21.7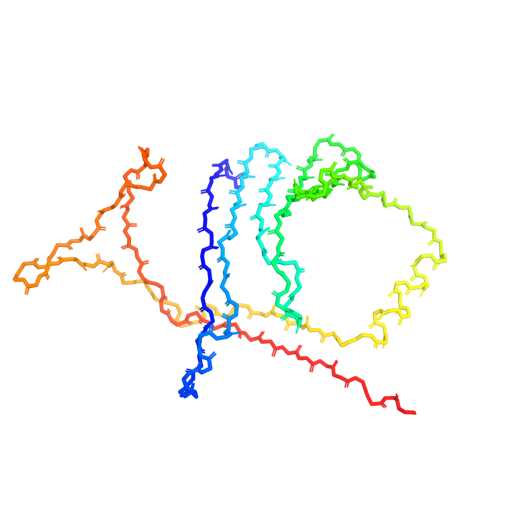81 3.634 10.301 1.00 90.19 115 ILE A O 1
ATOM 923 N N . ARG A 1 116 ? -23.105 4.894 11.594 1.00 87.94 116 ARG A N 1
ATOM 924 C CA . ARG A 1 116 ? -22.208 4.824 12.750 1.00 87.94 116 ARG A CA 1
ATOM 925 C C . ARG A 1 116 ? -22.144 3.386 13.257 1.00 87.94 116 ARG A C 1
ATOM 927 O O . ARG A 1 116 ? -23.180 2.768 13.503 1.00 87.94 116 ARG A O 1
ATOM 934 N N . ALA A 1 117 ? -20.937 2.843 13.386 1.00 85.44 117 ALA A N 1
ATOM 935 C CA . ALA A 1 117 ? -20.751 1.502 13.913 1.00 85.44 117 ALA A CA 1
ATOM 936 C C . ALA A 1 117 ? -21.167 1.487 15.387 1.00 85.44 117 ALA A C 1
ATOM 938 O O . ALA A 1 117 ? -20.810 2.389 16.143 1.00 85.44 117 ALA A O 1
ATOM 939 N N . ARG A 1 118 ? -21.913 0.462 15.800 1.00 85.25 118 ARG A N 1
ATOM 940 C CA . ARG A 1 118 ? -22.376 0.290 17.182 1.00 85.25 118 ARG A CA 1
ATOM 941 C C . ARG A 1 118 ? -21.901 -1.040 17.747 1.00 85.25 118 ARG A C 1
ATOM 943 O O . ARG A 1 118 ? -21.755 -2.009 17.006 1.00 85.25 118 ARG A O 1
ATOM 950 N N . SER A 1 119 ? -21.645 -1.077 19.049 1.00 79.69 119 SER A N 1
ATOM 951 C CA . SER A 1 119 ? -21.226 -2.270 19.791 1.00 79.69 119 SER A CA 1
ATOM 952 C C . SER A 1 119 ? -22.157 -2.515 20.981 1.00 79.69 119 SER A C 1
ATOM 954 O O . SER A 1 119 ? -22.738 -1.569 21.506 1.00 79.69 119 SER A O 1
ATOM 956 N N . GLY A 1 120 ? -22.278 -3.776 21.407 1.00 73.88 120 GLY A N 1
ATOM 957 C CA . GLY A 1 120 ? -23.085 -4.200 22.557 1.00 73.88 120 GLY A CA 1
ATOM 958 C C . GLY A 1 120 ? -24.354 -4.969 22.171 1.00 73.88 120 GLY A C 1
ATOM 959 O O . GLY A 1 120 ? -25.087 -4.589 21.263 1.00 73.88 120 GLY A O 1
ATOM 960 N N . TRP A 1 121 ? -24.599 -6.090 22.857 1.00 66.38 121 TRP A N 1
ATOM 961 C CA . TRP A 1 121 ? -25.746 -6.978 22.596 1.00 66.38 121 TRP A CA 1
ATOM 962 C C . TRP A 1 121 ? -27.024 -6.572 23.348 1.00 66.38 121 TRP A C 1
ATOM 964 O O . TRP A 1 121 ? -28.112 -6.959 22.939 1.00 66.38 121 TRP A O 1
ATOM 974 N N . ILE A 1 122 ? -26.899 -5.803 24.437 1.00 75.31 122 ILE A N 1
ATOM 975 C CA . ILE A 1 122 ? -28.026 -5.396 25.302 1.00 75.31 122 ILE A CA 1
ATOM 976 C C . ILE A 1 122 ? -28.198 -3.870 25.309 1.00 75.31 122 ILE A C 1
ATOM 978 O O . ILE A 1 122 ? -29.319 -3.377 25.246 1.00 75.31 122 ILE A O 1
ATOM 982 N N . PHE A 1 123 ? -27.094 -3.121 25.301 1.00 75.56 123 PHE A N 1
ATOM 983 C CA . PHE A 1 123 ? -27.086 -1.673 25.110 1.00 75.56 123 PHE A CA 1
ATOM 984 C C . PHE A 1 123 ? -26.168 -1.362 23.937 1.00 75.56 123 PHE A C 1
ATOM 986 O O . PHE A 1 123 ? -24.975 -1.652 24.000 1.00 75.56 123 PHE A O 1
ATOM 993 N N . GLN A 1 124 ? -26.742 -0.851 22.849 1.00 77.06 124 GLN A N 1
ATOM 994 C CA . GLN A 1 124 ? -25.963 -0.426 21.694 1.00 77.06 124 GLN A CA 1
ATOM 995 C C . GLN A 1 124 ? -25.377 0.957 21.963 1.00 77.06 124 GLN A C 1
ATOM 997 O O . GLN A 1 124 ? -26.119 1.935 22.052 1.00 77.06 124 GLN A O 1
ATOM 1002 N N . GLU A 1 125 ? -24.055 1.037 22.035 1.00 82.50 125 GLU A N 1
ATOM 1003 C CA . GLU A 1 125 ? -23.320 2.299 22.091 1.00 82.50 125 GLU 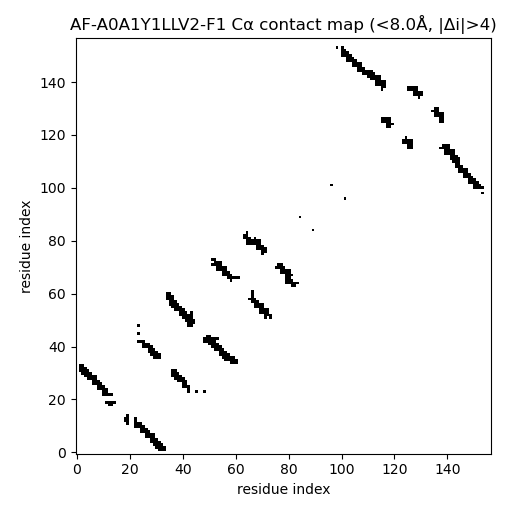A CA 1
ATOM 1004 C C . GLU A 1 125 ? -22.522 2.516 20.810 1.00 82.50 125 GLU A C 1
ATOM 1006 O O . GLU A 1 125 ? -22.126 1.566 20.125 1.00 82.50 125 GLU A O 1
ATOM 1011 N N . ASP A 1 126 ? -22.288 3.784 20.480 1.00 85.94 126 ASP A N 1
ATOM 1012 C CA . ASP A 1 126 ? -21.476 4.146 19.327 1.00 85.94 126 ASP A CA 1
ATOM 1013 C C . ASP A 1 126 ? -20.036 3.669 19.534 1.00 85.94 126 ASP A C 1
ATOM 1015 O O . ASP A 1 126 ? -19.372 3.991 20.524 1.00 85.94 126 ASP A O 1
ATOM 1019 N N . LYS A 1 127 ? -19.552 2.876 18.579 1.00 83.88 127 LYS A N 1
ATOM 1020 C CA . LYS A 1 127 ? -18.254 2.226 18.662 1.00 83.88 127 LYS A CA 1
ATOM 1021 C C . LYS A 1 127 ? -17.154 3.273 18.495 1.00 83.88 127 LYS A C 1
ATOM 1023 O O . LYS A 1 127 ? -17.041 3.928 17.457 1.00 83.88 127 LYS A O 1
ATOM 1028 N N . LYS A 1 128 ? -16.314 3.379 19.522 1.00 84.69 128 LYS A N 1
ATOM 1029 C CA . LYS A 1 128 ? -15.050 4.116 19.498 1.00 84.69 128 LYS A CA 1
ATOM 1030 C C . LYS A 1 128 ? -13.907 3.130 19.656 1.00 84.69 128 LYS A C 1
ATOM 1032 O O . LYS A 1 128 ? -14.012 2.184 20.433 1.00 84.69 128 LYS A O 1
ATOM 1037 N N . GLU A 1 129 ? -12.828 3.340 18.921 1.00 84.00 129 GLU A N 1
ATOM 1038 C CA . GLU A 1 129 ? -11.670 2.449 18.952 1.00 84.00 129 GLU A CA 1
ATOM 1039 C C . GLU A 1 129 ? -10.380 3.268 18.918 1.00 84.00 129 GLU A C 1
ATOM 1041 O O . GLU A 1 129 ? -10.339 4.383 18.389 1.00 84.00 129 GLU A O 1
ATOM 1046 N N . LEU A 1 130 ? -9.333 2.728 19.536 1.00 81.12 130 LEU A N 1
ATOM 1047 C CA . LEU A 1 130 ? -8.012 3.337 19.547 1.00 81.12 130 LEU A CA 1
ATOM 1048 C C . LEU A 1 130 ? -7.250 2.850 18.310 1.00 81.12 130 LEU A C 1
ATOM 1050 O O . LEU A 1 130 ? -6.776 1.716 18.273 1.00 81.12 130 LEU A O 1
ATOM 1054 N N . VAL A 1 131 ? -7.137 3.697 17.291 1.00 73.81 131 VAL A N 1
ATOM 1055 C CA . VAL A 1 131 ? -6.420 3.367 16.053 1.00 73.81 131 VAL A CA 1
ATOM 1056 C C . VAL A 1 131 ? -4.931 3.664 16.235 1.00 73.81 131 VAL A C 1
ATOM 1058 O O . VAL A 1 131 ? -4.558 4.696 16.802 1.00 73.81 131 VAL A O 1
ATOM 1061 N N . ALA A 1 132 ? -4.080 2.730 15.793 1.00 62.59 132 ALA A N 1
ATOM 1062 C CA . ALA A 1 132 ? -2.617 2.791 15.911 1.00 62.59 132 ALA A CA 1
ATOM 1063 C C . ALA A 1 132 ? -2.097 3.057 17.343 1.00 62.59 132 ALA A C 1
ATOM 1065 O O . ALA A 1 132 ? -1.010 3.597 17.532 1.00 62.59 132 ALA A O 1
ATOM 1066 N N . GLY A 1 133 ? -2.884 2.712 18.370 1.00 76.19 133 GLY A N 1
ATOM 1067 C CA . GLY A 1 133 ? -2.516 2.922 19.772 1.00 76.19 133 GLY A CA 1
ATOM 1068 C C . GLY A 1 133 ? -2.507 4.384 20.239 1.00 76.19 133 GLY A C 1
ATOM 1069 O O . GLY A 1 133 ? -2.125 4.640 21.377 1.00 76.19 133 GLY A O 1
ATOM 1070 N N . GLN A 1 134 ? -2.901 5.342 19.394 1.00 77.69 134 GLN A N 1
ATOM 1071 C CA . GLN A 1 134 ? -2.699 6.775 19.659 1.00 77.69 134 GLN A CA 1
ATOM 1072 C C . GLN A 1 134 ? -3.939 7.635 19.397 1.00 77.69 134 GLN A C 1
ATOM 1074 O O . GLN A 1 134 ? -4.100 8.675 20.032 1.00 77.69 134 GLN A O 1
ATOM 1079 N N . TYR A 1 135 ? -4.837 7.211 18.506 1.00 74.69 135 TYR A N 1
ATOM 1080 C CA . TYR A 1 135 ? -5.928 8.061 18.030 1.00 74.69 135 TYR A CA 1
ATOM 1081 C C . TYR A 1 135 ? -7.291 7.500 18.431 1.00 74.69 135 TYR A C 1
ATOM 1083 O O . TYR A 1 135 ? -7.704 6.446 17.942 1.00 74.69 135 TYR A O 1
ATOM 1091 N N . GLN A 1 136 ? -8.018 8.216 19.297 1.00 85.44 136 GLN A N 1
ATOM 1092 C CA . GLN A 1 136 ? -9.426 7.907 19.552 1.00 85.44 136 GLN A CA 1
ATOM 1093 C C . GLN A 1 136 ? -10.246 8.211 18.301 1.00 85.44 136 GLN A C 1
ATOM 1095 O O . GLN A 1 136 ? -10.353 9.364 17.889 1.00 85.44 136 GLN A O 1
ATOM 1100 N N . SER A 1 137 ? -10.818 7.166 17.713 1.00 81.12 137 SER A N 1
ATOM 1101 C CA . SER A 1 137 ? -11.513 7.248 16.434 1.00 81.12 137 SER A CA 1
ATOM 1102 C C . SER A 1 137 ? -12.960 6.802 16.571 1.00 81.12 137 SER A C 1
ATOM 1104 O O . SER A 1 137 ? -13.282 5.880 17.324 1.00 81.12 137 SER A O 1
ATOM 1106 N N . GLU A 1 138 ? -13.835 7.462 15.822 1.00 88.00 138 GLU A N 1
ATOM 1107 C CA . GLU A 1 138 ? -15.228 7.066 15.660 1.00 88.00 138 GLU A CA 1
ATOM 1108 C C . GLU A 1 138 ? -15.363 6.185 14.423 1.00 88.00 138 GLU A C 1
ATOM 1110 O O . GLU A 1 138 ? -14.813 6.506 13.369 1.00 88.00 138 GLU A O 1
ATOM 1115 N N . LEU A 1 139 ? -16.093 5.078 14.541 1.00 84.56 139 LEU A N 1
ATOM 1116 C CA . LEU A 1 139 ? -16.212 4.126 13.445 1.00 84.56 139 LEU A CA 1
ATOM 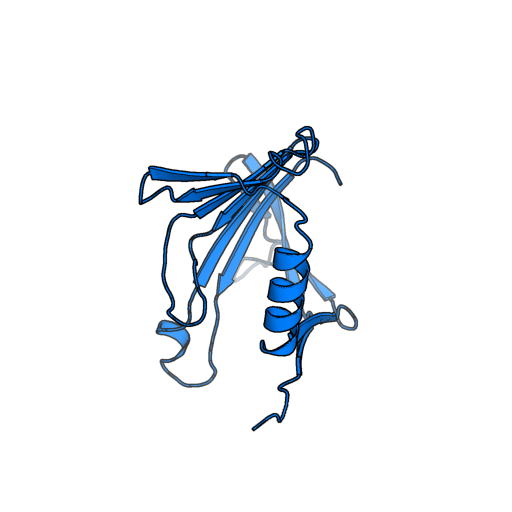1117 C C . LEU A 1 139 ? -17.504 4.349 12.662 1.00 84.56 139 LEU A C 1
ATOM 1119 O O . LEU A 1 139 ? -18.593 4.436 13.232 1.00 84.56 139 LEU A O 1
ATOM 1123 N N . TYR A 1 140 ? -17.375 4.369 11.339 1.00 87.69 140 TYR A N 1
ATOM 1124 C CA . TYR A 1 140 ? -18.485 4.444 10.397 1.00 87.69 140 TYR A CA 1
ATOM 1125 C C . TYR A 1 140 ? -18.373 3.295 9.394 1.00 87.69 140 TYR A C 1
ATOM 1127 O O . TYR A 1 140 ? -17.287 2.988 8.908 1.00 87.69 140 TYR A O 1
ATOM 1135 N N . SER A 1 141 ? -19.502 2.663 9.087 1.00 84.31 141 SER A N 1
ATOM 1136 C CA . SER A 1 141 ? -19.647 1.761 7.952 1.00 84.31 141 SER A CA 1
ATOM 1137 C C . SER A 1 141 ? -20.146 2.553 6.753 1.00 84.31 141 SER A C 1
ATOM 1139 O O . SER A 1 141 ? -21.081 3.348 6.870 1.00 84.31 141 SER A O 1
ATOM 1141 N N . VAL A 1 142 ? -19.496 2.355 5.612 1.00 85.75 142 VAL A N 1
ATOM 1142 C CA . VAL A 1 142 ? -19.835 3.018 4.356 1.00 85.75 142 VAL A CA 1
ATOM 1143 C C . VAL A 1 142 ? -20.529 2.003 3.466 1.00 85.75 142 VAL A C 1
ATOM 1145 O O . VAL A 1 142 ? -19.945 0.987 3.098 1.00 85.75 142 VAL A O 1
ATOM 1148 N N . HIS A 1 143 ? -21.776 2.283 3.113 1.00 86.12 143 HIS A N 1
ATOM 1149 C CA . HIS A 1 143 ? -22.589 1.428 2.259 1.00 86.12 143 HIS A CA 1
ATOM 1150 C C . HIS A 1 143 ? -22.876 2.113 0.928 1.00 86.12 143 HIS A C 1
ATOM 1152 O O . HIS A 1 143 ? -22.898 3.338 0.843 1.00 86.12 143 HIS A O 1
ATOM 1158 N N . GLY A 1 144 ? -23.126 1.314 -0.112 1.00 82.38 144 GLY A N 1
ATOM 1159 C CA . GLY A 1 144 ? -23.511 1.818 -1.434 1.00 82.38 144 GLY A CA 1
ATOM 1160 C C . GLY A 1 144 ? -22.360 2.384 -2.270 1.00 82.38 144 GLY A C 1
ATOM 1161 O O . GLY A 1 144 ? -22.619 3.001 -3.301 1.00 82.38 144 GLY A O 1
ATOM 1162 N N . LEU A 1 145 ? -21.109 2.166 -1.850 1.00 82.81 145 LEU A N 1
ATOM 1163 C CA . LEU A 1 145 ? -19.938 2.406 -2.688 1.00 82.81 145 LEU A CA 1
ATOM 1164 C C . LEU A 1 145 ? -19.890 1.337 -3.786 1.00 82.81 145 LEU A C 1
ATOM 1166 O O . LEU A 1 145 ? -19.867 0.144 -3.481 1.00 82.81 145 LEU A O 1
ATOM 1170 N N . VAL A 1 146 ? -19.880 1.758 -5.049 1.00 80.62 146 VAL A N 1
ATOM 1171 C CA . VAL A 1 146 ? -19.798 0.846 -6.196 1.00 80.62 146 VAL A CA 1
ATOM 1172 C C . VAL A 1 146 ? -18.553 1.180 -6.998 1.00 80.62 146 VAL A C 1
ATOM 1174 O O . VAL A 1 146 ? -18.373 2.317 -7.423 1.00 80.62 146 VAL A O 1
ATOM 1177 N N . LEU A 1 147 ? -17.705 0.179 -7.210 1.00 76.38 147 LEU A N 1
ATOM 1178 C CA . LEU A 1 147 ? -16.560 0.259 -8.107 1.00 76.38 147 LEU A CA 1
ATOM 1179 C C . LEU A 1 147 ? -16.975 -0.328 -9.460 1.00 76.38 147 LEU A C 1
ATOM 1181 O O . LEU A 1 147 ? -17.179 -1.536 -9.579 1.00 76.38 147 LEU A O 1
ATOM 1185 N N . GLU A 1 148 ? -17.138 0.522 -10.468 1.00 79.75 148 GLU A N 1
ATOM 1186 C CA . GLU A 1 148 ? -17.380 0.091 -11.842 1.00 79.75 148 GLU A CA 1
ATOM 1187 C C . GLU A 1 148 ? -16.034 -0.084 -12.549 1.00 79.75 148 GLU A C 1
ATOM 1189 O O . GLU A 1 148 ? -15.306 0.883 -12.758 1.00 79.75 148 GLU A O 1
ATOM 1194 N N . SER A 1 149 ? -15.708 -1.317 -12.941 1.00 77.12 149 SER A N 1
ATOM 1195 C CA . SER A 1 149 ? -14.576 -1.592 -13.828 1.00 77.12 149 SER A CA 1
ATOM 1196 C C . SER A 1 149 ? -15.088 -1.847 -15.241 1.00 77.12 149 SER A C 1
ATOM 1198 O O . SER A 1 149 ? -15.955 -2.697 -15.455 1.00 77.12 149 SER A O 1
ATOM 1200 N N . ARG A 1 150 ? -14.570 -1.094 -16.210 1.00 79.62 150 ARG A N 1
ATOM 1201 C CA . ARG A 1 150 ? -14.857 -1.259 -17.637 1.00 79.62 150 ARG A CA 1
ATOM 1202 C C . ARG A 1 150 ? -13.577 -1.691 -18.323 1.00 79.62 150 ARG A C 1
ATOM 1204 O O . ARG A 1 150 ? -12.610 -0.937 -18.359 1.00 79.62 150 ARG A O 1
ATOM 1211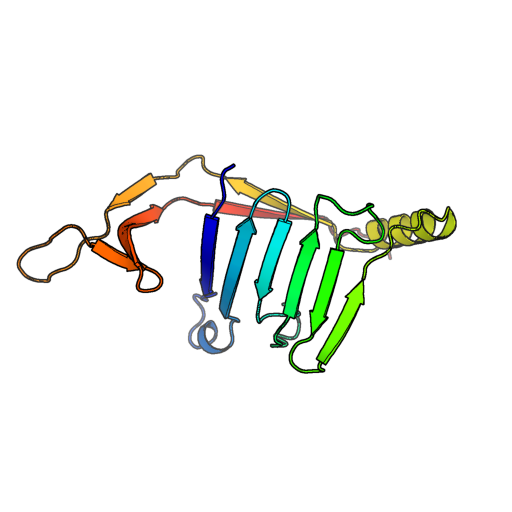 N N . ILE A 1 151 ? -13.591 -2.903 -18.861 1.00 76.50 151 ILE A N 1
ATOM 1212 C CA . ILE A 1 151 ? -12.455 -3.478 -19.575 1.00 76.50 151 ILE A CA 1
ATOM 1213 C C . ILE A 1 151 ? -12.782 -3.459 -21.062 1.00 76.50 151 ILE A C 1
ATOM 1215 O O . ILE A 1 151 ? -13.794 -4.026 -21.485 1.00 76.50 151 ILE A O 1
ATOM 1219 N N . ARG A 1 152 ? -11.929 -2.813 -21.858 1.00 73.88 152 ARG A N 1
ATOM 1220 C CA . ARG A 1 152 ? -11.945 -2.958 -23.314 1.00 73.88 152 ARG A CA 1
ATOM 1221 C C . ARG A 1 152 ? -10.911 -4.014 -23.691 1.00 73.88 152 ARG A C 1
ATOM 1223 O O . ARG A 1 152 ? -9.719 -3.792 -23.511 1.00 73.88 152 ARG A O 1
ATOM 1230 N N . LYS A 1 153 ? -11.376 -5.143 -24.230 1.00 66.94 153 LYS A N 1
ATOM 1231 C CA . LYS A 1 153 ? -10.524 -6.119 -24.920 1.00 66.94 153 LYS A CA 1
ATOM 1232 C C . LYS A 1 153 ? -10.562 -5.808 -26.412 1.00 66.94 153 LYS A C 1
ATOM 1234 O O . LYS A 1 153 ? -11.652 -5.720 -26.977 1.00 66.94 153 LYS A O 1
ATOM 1239 N N . GLU A 1 154 ? -9.414 -5.593 -27.041 1.00 63.38 154 GLU A N 1
ATOM 1240 C CA . GLU A 1 154 ? -9.347 -5.485 -28.501 1.00 63.38 154 GLU A CA 1
ATOM 1241 C C . GLU A 1 154 ? -9.510 -6.872 -29.138 1.00 63.38 154 GLU A C 1
ATOM 1243 O O . GLU A 1 154 ? -8.978 -7.872 -28.656 1.00 63.38 154 GLU A O 1
ATOM 1248 N N . HIS A 1 155 ? -10.264 -6.924 -30.236 1.00 56.25 155 HIS A N 1
ATOM 1249 C CA . HIS A 1 155 ? -10.365 -8.086 -31.111 1.00 56.25 155 HIS A CA 1
ATOM 1250 C C . HIS A 1 155 ? -9.365 -7.920 -32.258 1.00 56.25 155 HIS A C 1
ATOM 1252 O O . HIS A 1 155 ? -9.765 -7.601 -33.375 1.00 56.25 155 HIS A O 1
ATOM 1258 N N . LEU A 1 156 ? -8.074 -8.095 -31.997 1.00 50.69 156 LEU A N 1
ATOM 1259 C CA . LEU A 1 156 ? -7.086 -8.211 -33.068 1.00 50.69 156 LEU A CA 1
ATOM 1260 C C . LEU A 1 156 ? -6.420 -9.582 -32.964 1.00 50.69 156 LEU A C 1
ATOM 1262 O O . LEU A 1 156 ? -5.526 -9.813 -32.154 1.00 50.69 156 LEU A O 1
ATOM 1266 N N . SER A 1 157 ? -6.975 -10.510 -33.748 1.00 48.81 157 SER A N 1
ATOM 1267 C CA . SER A 1 157 ? -6.271 -11.674 -34.297 1.00 48.81 157 SER A CA 1
ATOM 1268 C C . SER A 1 157 ? -5.657 -11.291 -35.636 1.00 48.81 157 SER A C 1
ATOM 1270 O O . SER A 1 157 ? -6.292 -10.468 -36.335 1.00 48.81 157 SER A O 1
#

pLDDT: mean 79.77, std 11.38, range [48.81, 96.5]

InterPro domains:
  IPR021832 Ankyrin repeat domain-containing protein 13 [PTHR12447] (2-157)
  IPR055285 Ankyrin repeat domain-containing protein 13, C-terminal [PF11904] (38-153)

Foldseek 3Di:
DAWDKDKDWDQDDDPPPPVSVVQDIWIWIWGDDDQKIKIWIQQDDRVVRHGFTKIWIADRVDDPQQGIKIAGPVVRDIDGHGDDPDVVVVVVVVVVVVQDKDKDKDKDCPPKDKDFDWDDDPDTDGDWDQPPVHDTDTDIDIPDTDIDIDIDDDPDD